Protein AF-A0A2W4N5K4-F1 (afdb_monomer_lite)

Radius of gyration: 17.59 Å; chains: 1; bounding box: 41×41×42 Å

pLDDT: mean 82.03, std 16.28, range [44.56, 96.88]

Foldseek 3Di:
DDDDPPDPPDPPPPPDDPPPDLVNVLVVCLVVQLVVLCVVVVDNVLSVVLSVVLSVVSVVDDCVPPPDPNVSSNVSSVVSD

Structure (mmCIF, N/CA/C/O backbone):
data_AF-A0A2W4N5K4-F1
#
_entry.id   AF-A0A2W4N5K4-F1
#
loop_
_atom_site.group_PDB
_atom_site.id
_atom_site.type_symbol
_atom_site.label_atom_id
_atom_site.label_alt_id
_atom_site.label_comp_id
_atom_site.label_asym_id
_atom_site.label_entity_id
_atom_site.label_seq_id
_atom_site.pdbx_PDB_ins_code
_atom_site.Cartn_x
_atom_site.Cartn_y
_atom_site.Cartn_z
_atom_site.occupancy
_atom_site.B_iso_or_equiv
_atom_site.auth_seq_id
_atom_site.auth_comp_id
_atom_site.auth_asym_id
_atom_site.auth_atom_id
_atom_site.pdbx_PDB_model_num
ATOM 1 N N . MET A 1 1 ? 29.618 -33.661 26.547 1.00 44.56 1 MET A N 1
ATOM 2 C CA . MET A 1 1 ? 30.054 -32.454 25.817 1.00 44.56 1 MET A CA 1
ATOM 3 C C . MET A 1 1 ? 29.082 -32.251 24.656 1.00 44.56 1 MET A C 1
ATOM 5 O O . MET A 1 1 ? 29.050 -33.129 23.806 1.00 44.56 1 MET A O 1
ATOM 9 N N . PRO A 1 2 ? 28.206 -31.232 24.681 1.00 53.25 2 PRO A N 1
ATOM 10 C CA . PRO A 1 2 ? 27.162 -31.027 23.672 1.00 53.25 2 PRO A CA 1
ATOM 11 C C . PRO A 1 2 ? 27.701 -30.432 22.362 1.00 53.25 2 PRO A C 1
ATOM 13 O O . PRO A 1 2 ? 28.574 -29.567 22.365 1.00 53.25 2 PRO A O 1
ATOM 16 N N . GLU A 1 3 ? 27.160 -30.931 21.255 1.00 53.34 3 GLU A N 1
ATOM 17 C CA . GLU A 1 3 ? 27.524 -30.614 19.877 1.00 53.34 3 GLU A CA 1
ATOM 18 C C . GLU A 1 3 ? 27.110 -29.182 19.505 1.00 53.34 3 GLU A C 1
ATOM 20 O O . GLU A 1 3 ? 25.928 -28.840 19.467 1.00 53.34 3 GLU A O 1
ATOM 25 N N . ALA A 1 4 ? 28.094 -28.329 19.219 1.00 54.75 4 ALA A N 1
ATOM 26 C CA . ALA A 1 4 ? 27.872 -27.003 18.661 1.00 54.75 4 ALA A CA 1
ATOM 27 C C . ALA A 1 4 ? 27.554 -27.134 17.164 1.00 54.75 4 ALA A C 1
ATOM 29 O O . ALA A 1 4 ? 28.444 -27.111 16.313 1.00 54.75 4 ALA A O 1
ATOM 30 N N . HIS A 1 5 ? 26.270 -27.297 16.844 1.00 59.81 5 HIS A N 1
ATOM 31 C CA . HIS A 1 5 ? 25.749 -27.192 15.485 1.00 59.81 5 HIS A CA 1
ATOM 32 C C . HIS A 1 5 ? 25.832 -25.723 15.031 1.00 59.81 5 HIS A C 1
ATOM 34 O O . HIS A 1 5 ? 24.876 -24.955 15.135 1.00 59.81 5 HIS A O 1
ATOM 40 N N . SER A 1 6 ? 27.017 -25.314 14.575 1.00 60.50 6 SER A N 1
ATOM 41 C CA . SER A 1 6 ? 27.246 -24.035 13.901 1.00 60.50 6 SER A CA 1
ATOM 42 C C . SER A 1 6 ? 26.538 -24.042 12.548 1.00 60.50 6 SER A C 1
ATOM 44 O O . SER A 1 6 ? 27.121 -24.392 11.525 1.00 60.50 6 SER A O 1
ATOM 46 N N . LEU A 1 7 ? 25.266 -23.649 12.539 1.00 65.56 7 LEU A N 1
ATOM 47 C CA . LEU A 1 7 ? 24.584 -23.199 11.329 1.00 65.56 7 LEU A CA 1
ATOM 48 C C . LEU A 1 7 ? 25.269 -21.914 10.843 1.00 65.56 7 LEU A C 1
ATOM 50 O O . LEU A 1 7 ? 25.291 -20.930 11.589 1.00 65.56 7 LEU A O 1
ATOM 54 N N . PRO A 1 8 ? 25.798 -21.849 9.610 1.00 55.16 8 PRO A N 1
ATOM 55 C CA . PRO A 1 8 ? 26.146 -20.569 9.027 1.00 55.16 8 PRO A CA 1
ATOM 56 C C . PRO A 1 8 ? 24.838 -19.852 8.681 1.00 55.16 8 PRO A C 1
ATOM 58 O O . PRO A 1 8 ? 24.237 -20.086 7.634 1.00 55.16 8 PRO A O 1
ATOM 61 N N . LEU A 1 9 ? 24.389 -18.953 9.557 1.00 52.25 9 LEU A N 1
ATOM 62 C CA . LEU A 1 9 ? 23.500 -17.869 9.147 1.00 52.25 9 LEU A CA 1
ATOM 63 C C . LEU A 1 9 ? 24.277 -16.978 8.176 1.00 52.25 9 LEU A C 1
ATOM 65 O O . LEU A 1 9 ? 24.943 -16.021 8.557 1.00 52.25 9 LEU A O 1
ATOM 69 N N . SER A 1 10 ? 24.220 -17.349 6.903 1.00 56.31 10 SER A N 1
ATOM 70 C CA . SER A 1 10 ? 24.599 -16.498 5.793 1.00 56.31 10 SER A CA 1
ATOM 71 C C . SER A 1 10 ? 23.398 -15.605 5.479 1.00 56.31 10 SER A C 1
ATOM 73 O O . SER A 1 10 ? 22.450 -16.076 4.849 1.00 56.31 10 SER A O 1
ATOM 75 N N . PRO A 1 11 ? 23.378 -14.312 5.844 1.00 59.22 11 PRO A N 1
ATOM 76 C CA . PRO A 1 11 ? 22.735 -13.365 4.967 1.00 59.22 11 PRO A CA 1
ATOM 77 C C . PRO A 1 11 ? 23.670 -13.248 3.763 1.00 59.22 11 PRO A C 1
ATOM 79 O O . PRO A 1 11 ? 24.631 -12.479 3.778 1.00 59.22 11 PRO A O 1
ATOM 82 N N . SER A 1 12 ? 23.404 -14.027 2.712 1.00 59.28 12 SER A N 1
ATOM 83 C CA . SER A 1 12 ? 23.803 -13.628 1.363 1.00 59.28 12 SER A CA 1
ATOM 84 C C . SER A 1 12 ? 23.088 -12.314 1.068 1.00 59.28 12 SER A C 1
ATOM 86 O O . SER A 1 12 ? 22.015 -12.284 0.478 1.00 59.28 12 SER A O 1
ATOM 88 N N . ASN A 1 13 ? 23.643 -11.221 1.579 1.00 62.62 13 ASN A N 1
ATOM 89 C CA . ASN A 1 13 ? 23.327 -9.885 1.140 1.00 62.62 13 ASN A CA 1
ATOM 90 C C . ASN A 1 13 ? 24.268 -9.628 -0.035 1.00 62.62 13 ASN A C 1
ATOM 92 O O . ASN A 1 13 ? 25.461 -9.405 0.202 1.00 62.62 13 ASN A O 1
ATOM 96 N N . PRO A 1 14 ? 23.807 -9.706 -1.294 1.00 58.09 14 PRO A N 1
ATOM 97 C CA . PRO A 1 14 ? 24.621 -9.224 -2.387 1.00 58.09 14 PRO A CA 1
ATOM 98 C C . PRO A 1 14 ? 24.766 -7.713 -2.200 1.00 58.09 14 PRO A C 1
ATOM 100 O O . PRO A 1 14 ? 23.851 -6.933 -2.456 1.00 58.09 14 PRO A O 1
ATOM 103 N N . ALA A 1 15 ? 25.941 -7.298 -1.733 1.00 59.78 15 ALA A N 1
ATOM 104 C CA . ALA A 1 15 ? 26.434 -5.961 -1.986 1.00 59.78 15 ALA A CA 1
ATOM 105 C C . ALA A 1 15 ? 26.503 -5.791 -3.510 1.00 59.78 15 ALA A C 1
ATOM 107 O O . ALA A 1 15 ? 27.421 -6.277 -4.166 1.00 59.78 15 ALA A O 1
ATOM 108 N N . GLY A 1 16 ? 25.480 -5.144 -4.061 1.00 47.19 16 GLY A N 1
ATOM 109 C CA . GLY A 1 16 ? 25.326 -4.899 -5.487 1.00 47.19 16 GLY A CA 1
ATOM 110 C C . GLY A 1 16 ? 24.707 -3.536 -5.770 1.00 47.19 16 GLY A C 1
ATOM 111 O O . GLY A 1 16 ? 23.758 -3.488 -6.528 1.00 47.19 16 GLY A O 1
ATOM 112 N N . ALA A 1 17 ? 25.248 -2.462 -5.175 1.00 48.78 17 ALA A N 1
ATOM 113 C CA . ALA A 1 17 ? 25.114 -1.056 -5.606 1.00 48.78 17 ALA A CA 1
ATOM 114 C C . ALA A 1 17 ? 23.675 -0.455 -5.727 1.00 48.78 17 ALA A C 1
ATOM 116 O O . ALA A 1 17 ? 22.677 -1.164 -5.801 1.00 48.78 17 ALA A O 1
ATOM 117 N N . PRO A 1 18 ? 23.509 0.885 -5.686 1.00 47.69 18 PRO A N 1
ATOM 118 C CA . PRO A 1 18 ? 22.214 1.526 -5.443 1.00 47.69 18 PRO A CA 1
ATOM 119 C C . PRO A 1 18 ? 21.348 1.620 -6.711 1.00 47.69 18 PRO A C 1
ATOM 121 O O . PRO A 1 18 ? 21.136 2.699 -7.260 1.00 47.69 18 PRO A O 1
ATOM 124 N N . ALA A 1 19 ? 20.782 0.498 -7.148 1.00 54.47 19 ALA A N 1
ATOM 125 C CA . ALA A 1 19 ? 19.511 0.504 -7.865 1.00 54.47 19 ALA A CA 1
ATOM 126 C C . ALA A 1 19 ? 18.419 0.550 -6.787 1.00 54.47 19 ALA A C 1
ATOM 128 O O . ALA A 1 19 ? 18.242 -0.415 -6.055 1.00 54.47 19 ALA A O 1
ATOM 129 N N . THR A 1 20 ? 17.801 1.718 -6.599 1.00 66.81 20 THR A N 1
ATOM 130 C CA . THR A 1 20 ? 16.904 2.093 -5.490 1.00 66.81 20 THR A CA 1
ATOM 131 C C . THR A 1 20 ? 16.211 0.904 -4.802 1.00 66.81 20 THR A C 1
ATOM 133 O O . THR A 1 20 ? 15.277 0.328 -5.359 1.00 66.81 20 THR A O 1
ATOM 136 N N . ASP A 1 21 ? 16.661 0.541 -3.591 1.00 80.25 21 ASP A N 1
ATOM 137 C CA . ASP A 1 21 ? 16.107 -0.603 -2.858 1.00 80.25 21 ASP A CA 1
ATOM 138 C C . ASP A 1 21 ? 14.581 -0.418 -2.705 1.00 80.25 21 ASP A C 1
ATOM 140 O O . ASP A 1 21 ? 14.122 0.641 -2.255 1.00 80.25 21 ASP A O 1
ATOM 144 N N . PRO A 1 22 ? 13.768 -1.411 -3.103 1.00 78.25 22 PRO A N 1
ATOM 145 C CA . PRO A 1 22 ? 12.315 -1.286 -3.118 1.00 78.25 22 PRO A CA 1
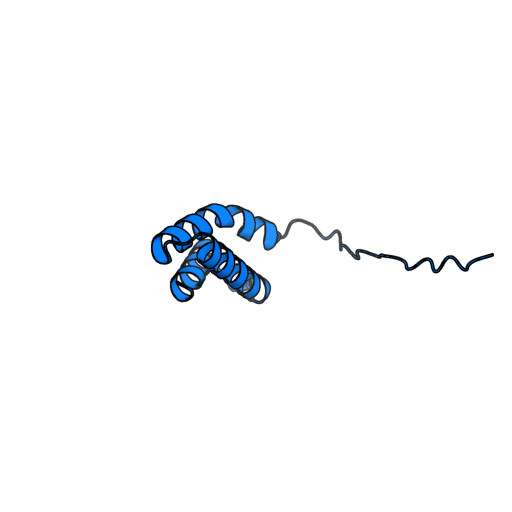ATOM 146 C C . PRO A 1 22 ? 11.745 -1.017 -1.724 1.00 78.25 22 PRO A C 1
ATOM 148 O O . PRO A 1 22 ? 10.709 -0.360 -1.614 1.00 78.25 22 PRO A O 1
ATOM 151 N N . ARG A 1 23 ? 12.423 -1.467 -0.663 1.00 85.56 23 ARG A N 1
ATOM 152 C CA . ARG A 1 23 ? 12.048 -1.163 0.719 1.00 85.56 23 ARG A CA 1
ATOM 153 C C . ARG A 1 23 ? 12.265 0.306 1.010 1.00 85.56 23 ARG A C 1
ATOM 155 O O . ARG A 1 23 ? 11.376 0.940 1.551 1.00 85.56 23 ARG A O 1
ATOM 162 N N . VAL A 1 24 ? 13.388 0.878 0.578 1.00 87.00 24 VAL A N 1
ATOM 163 C CA . VAL A 1 24 ? 13.680 2.309 0.765 1.00 87.00 24 VAL A CA 1
ATOM 164 C C . VAL A 1 24 ? 12.651 3.185 0.042 1.00 87.00 24 VAL A C 1
ATOM 166 O O . VAL A 1 24 ? 12.217 4.199 0.588 1.00 87.00 24 VAL A O 1
ATOM 169 N N . VAL A 1 25 ? 12.210 2.792 -1.161 1.00 87.19 25 VAL A N 1
ATOM 170 C CA . VAL A 1 25 ? 11.118 3.496 -1.866 1.00 87.19 25 VAL A CA 1
ATOM 171 C C . VAL A 1 25 ? 9.820 3.422 -1.078 1.00 87.19 25 VAL A C 1
ATOM 173 O O . VAL A 1 25 ? 9.159 4.443 -0.899 1.00 87.19 25 VAL A O 1
ATOM 176 N N . PHE A 1 26 ? 9.452 2.227 -0.621 1.00 89.81 26 PHE A N 1
ATOM 177 C CA . PHE A 1 26 ? 8.208 2.014 0.103 1.00 89.81 26 PHE A CA 1
ATOM 178 C C . PHE A 1 26 ? 8.195 2.738 1.450 1.00 89.81 26 PHE A C 1
ATOM 180 O O . PHE A 1 26 ? 7.249 3.462 1.740 1.00 89.81 26 PHE A O 1
ATOM 187 N N . GLU A 1 27 ? 9.255 2.606 2.246 1.00 90.94 27 GLU A N 1
ATOM 188 C CA . GLU A 1 27 ? 9.376 3.217 3.573 1.00 90.94 27 GLU A CA 1
ATOM 189 C C . GLU A 1 27 ? 9.273 4.746 3.512 1.00 90.94 27 GLU A C 1
ATOM 191 O O . GLU A 1 27 ? 8.659 5.360 4.383 1.00 90.94 27 GLU A O 1
ATOM 196 N N . ARG A 1 28 ? 9.754 5.373 2.429 1.00 92.19 28 ARG A N 1
ATOM 197 C CA . ARG A 1 28 ? 9.554 6.813 2.197 1.00 92.19 28 ARG A CA 1
ATOM 198 C C . ARG A 1 28 ? 8.074 7.196 2.062 1.00 92.19 28 ARG A C 1
ATOM 200 O O . ARG A 1 28 ? 7.689 8.296 2.447 1.00 92.19 28 ARG A O 1
ATOM 207 N N . HIS A 1 29 ? 7.251 6.307 1.511 1.00 92.44 29 HIS A N 1
ATOM 208 C CA . HIS A 1 29 ? 5.822 6.536 1.269 1.00 92.44 29 HIS A CA 1
ATOM 209 C C . HIS A 1 29 ? 4.920 5.978 2.372 1.00 92.44 29 HIS A C 1
ATOM 211 O O . HIS A 1 29 ? 3.790 6.440 2.527 1.00 92.44 29 HIS A O 1
ATOM 217 N N . ARG A 1 30 ? 5.421 5.037 3.176 1.00 92.94 30 ARG A N 1
ATOM 218 C CA . ARG A 1 30 ? 4.708 4.362 4.265 1.00 92.94 30 ARG A CA 1
ATOM 219 C C . ARG A 1 30 ? 3.902 5.298 5.180 1.00 92.94 30 ARG A C 1
ATOM 221 O O . ARG A 1 30 ? 2.716 5.021 5.348 1.00 92.94 30 ARG A O 1
ATOM 228 N N . PRO A 1 31 ? 4.438 6.411 5.727 1.00 94.88 31 PRO A N 1
ATOM 229 C CA . PRO A 1 31 ? 3.647 7.293 6.593 1.00 94.88 31 PRO A CA 1
ATOM 230 C C . PRO A 1 31 ? 2.471 7.955 5.859 1.00 94.88 31 PRO A C 1
ATOM 232 O O . PRO A 1 31 ? 1.393 8.110 6.431 1.00 94.88 31 PRO A O 1
ATOM 235 N N . ARG A 1 32 ? 2.642 8.301 4.576 1.00 94.56 32 ARG A N 1
ATOM 236 C CA . ARG A 1 32 ? 1.576 8.889 3.751 1.00 94.56 32 ARG A CA 1
ATOM 237 C C . ARG A 1 32 ? 0.502 7.858 3.399 1.00 94.56 32 ARG A C 1
ATOM 239 O O . ARG A 1 32 ? -0.681 8.179 3.458 1.00 94.56 32 ARG A O 1
ATOM 246 N N . LEU A 1 33 ? 0.907 6.634 3.059 1.00 94.94 33 LEU A N 1
ATOM 247 C CA . LEU A 1 33 ? -0.007 5.523 2.777 1.00 94.94 33 LEU A CA 1
ATOM 248 C C . LEU A 1 33 ? -0.811 5.131 4.017 1.00 94.94 33 LEU A C 1
ATOM 250 O O . LEU A 1 33 ? -2.020 4.955 3.925 1.00 94.94 33 LEU 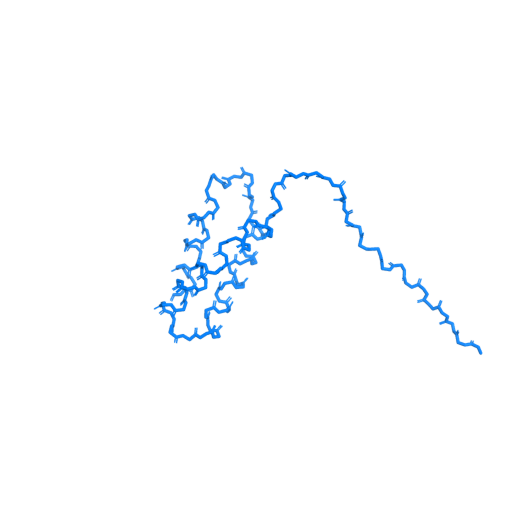A O 1
ATOM 254 N N . PHE A 1 34 ? -0.159 5.078 5.179 1.00 96.31 34 PHE A N 1
ATOM 255 C CA . PHE A 1 34 ? -0.819 4.820 6.452 1.00 96.31 34 PHE A CA 1
ATOM 256 C C . PHE A 1 34 ? -1.849 5.902 6.788 1.00 96.31 34 PHE A C 1
ATOM 258 O O . PHE A 1 34 ? -2.989 5.581 7.102 1.00 96.31 34 PHE A O 1
ATOM 265 N N . ALA A 1 35 ? -1.491 7.185 6.662 1.00 96.19 35 ALA A N 1
ATOM 266 C CA . ALA A 1 35 ? -2.430 8.282 6.901 1.00 96.19 35 ALA A CA 1
ATOM 267 C C . ALA A 1 35 ? -3.640 8.242 5.948 1.00 96.19 35 ALA A C 1
ATOM 269 O O . ALA A 1 35 ? -4.762 8.536 6.363 1.00 96.19 35 ALA A O 1
ATOM 270 N N . LEU A 1 36 ? -3.424 7.860 4.683 1.00 95.50 36 LEU A N 1
ATOM 271 C CA . LEU A 1 36 ? -4.497 7.664 3.707 1.00 95.50 36 LEU A CA 1
ATOM 272 C C . LEU A 1 36 ? -5.420 6.507 4.111 1.00 95.50 36 LEU A C 1
ATOM 274 O O . LEU A 1 36 ? -6.627 6.714 4.209 1.00 95.50 36 LEU A O 1
ATOM 278 N N . ALA A 1 37 ? -4.857 5.328 4.385 1.00 95.94 37 ALA A N 1
ATOM 279 C CA . ALA A 1 37 ? -5.616 4.145 4.786 1.00 95.94 37 ALA A CA 1
ATOM 280 C C . ALA A 1 37 ? -6.393 4.392 6.085 1.00 95.94 37 ALA A C 1
ATOM 282 O O . ALA A 1 37 ? -7.584 4.111 6.166 1.00 95.94 37 ALA A O 1
ATOM 283 N N . TYR A 1 38 ? -5.757 5.032 7.068 1.00 96.88 38 TYR A N 1
ATOM 284 C CA . TYR A 1 38 ? -6.385 5.396 8.335 1.00 96.88 38 TYR A CA 1
ATOM 285 C C . TYR A 1 38 ? -7.573 6.342 8.147 1.00 96.88 38 TYR A C 1
ATOM 287 O O . TYR A 1 38 ? -8.595 6.192 8.811 1.00 96.88 38 TYR A O 1
ATOM 295 N N . ARG A 1 39 ? -7.482 7.292 7.208 1.00 95.81 39 ARG A N 1
ATOM 296 C CA . ARG A 1 39 ? -8.598 8.191 6.886 1.00 95.81 39 ARG A CA 1
ATOM 297 C C . ARG A 1 39 ? -9.776 7.463 6.229 1.00 95.81 39 ARG A C 1
ATOM 299 O O . ARG A 1 39 ? -10.905 7.911 6.398 1.00 95.81 39 ARG A O 1
ATOM 306 N N . MET A 1 40 ? -9.521 6.400 5.466 1.00 95.38 40 MET A N 1
ATOM 307 C CA . MET A 1 40 ? -10.560 5.634 4.766 1.00 95.38 40 MET A CA 1
ATOM 308 C C . MET A 1 40 ? -11.212 4.583 5.674 1.00 95.38 40 MET A C 1
ATOM 310 O O . MET A 1 40 ? -12.433 4.481 5.699 1.00 95.38 40 MET A O 1
ATOM 314 N N . LEU A 1 41 ? -10.406 3.848 6.443 1.00 95.81 41 LEU A N 1
ATOM 315 C CA . LEU A 1 41 ? -10.841 2.713 7.265 1.00 95.81 41 LEU A CA 1
ATOM 316 C C . LEU A 1 41 ? -11.243 3.115 8.691 1.00 95.81 41 LEU A C 1
ATOM 318 O O . LEU A 1 41 ? -12.036 2.435 9.332 1.00 95.81 41 LEU A O 1
ATOM 322 N N . GLY A 1 42 ? -10.702 4.218 9.214 1.00 94.06 42 GLY A N 1
ATOM 323 C CA . GLY A 1 42 ? -11.043 4.740 10.540 1.00 94.06 42 GLY A CA 1
ATOM 324 C C . GLY A 1 42 ? -10.428 3.983 11.721 1.00 94.06 42 GLY A C 1
ATOM 325 O O . GLY A 1 42 ? -10.591 4.420 12.861 1.00 94.06 42 GLY A O 1
ATOM 326 N N . THR A 1 43 ? -9.689 2.892 11.485 1.00 96.19 43 THR A N 1
ATOM 327 C CA . THR A 1 43 ? -8.973 2.153 12.533 1.00 96.19 43 THR A CA 1
ATOM 328 C C . THR A 1 43 ? -7.485 2.021 12.216 1.00 96.19 43 THR A C 1
ATOM 330 O O . THR A 1 43 ? -7.060 1.957 11.061 1.00 96.19 43 THR A O 1
ATOM 333 N N . ARG A 1 44 ? -6.662 1.987 13.273 1.00 95.25 44 ARG A N 1
ATOM 334 C CA . ARG A 1 44 ? -5.205 1.837 13.150 1.00 95.25 44 ARG A CA 1
ATOM 335 C C . ARG A 1 44 ? -4.830 0.450 12.632 1.00 95.25 44 ARG A C 1
ATOM 337 O O . ARG A 1 44 ? -3.954 0.360 11.785 1.00 95.25 44 ARG A O 1
ATOM 344 N N . ALA A 1 45 ? -5.497 -0.589 13.134 1.00 95.88 45 ALA A N 1
ATOM 345 C CA . ALA A 1 45 ? -5.204 -1.972 12.779 1.00 95.88 45 ALA A CA 1
ATOM 346 C C . ALA A 1 45 ? -5.492 -2.246 11.297 1.00 95.88 45 ALA A C 1
ATOM 348 O O . ALA A 1 45 ? -4.612 -2.750 10.608 1.00 95.88 45 ALA A O 1
ATOM 349 N N . ASP A 1 46 ? -6.656 -1.825 10.790 1.00 94.69 46 ASP A N 1
ATOM 350 C CA . ASP A 1 46 ? -7.000 -2.018 9.374 1.00 94.69 46 ASP A CA 1
ATOM 351 C C . ASP A 1 46 ? -6.068 -1.203 8.460 1.00 94.69 46 ASP A C 1
ATOM 353 O O . ASP A 1 46 ? -5.671 -1.655 7.389 1.00 94.69 46 ASP A O 1
ATOM 357 N N . ALA A 1 47 ? -5.645 -0.010 8.896 1.00 96.38 47 ALA A N 1
ATOM 358 C CA . ALA A 1 47 ? -4.679 0.795 8.153 1.00 96.38 47 ALA A CA 1
ATOM 359 C C . ALA A 1 47 ? -3.267 0.181 8.131 1.00 96.38 47 ALA A C 1
ATOM 361 O O . ALA A 1 47 ? -2.587 0.250 7.106 1.00 96.38 47 ALA A O 1
ATOM 362 N N . GLU A 1 48 ? -2.808 -0.401 9.245 1.00 95.75 48 GLU A N 1
ATOM 363 C CA . GLU A 1 48 ? -1.544 -1.149 9.296 1.00 95.75 48 GLU A CA 1
ATOM 364 C C . GLU A 1 48 ? -1.606 -2.365 8.365 1.00 95.75 48 GLU A C 1
ATOM 366 O O . GLU A 1 48 ? -0.680 -2.555 7.573 1.00 95.75 48 GLU A O 1
ATOM 371 N N . ASP A 1 49 ? -2.710 -3.116 8.399 1.00 96.19 49 ASP A N 1
ATOM 372 C CA . ASP A 1 49 ? -2.937 -4.280 7.540 1.00 96.19 49 ASP A CA 1
ATOM 373 C C . ASP A 1 49 ? -2.910 -3.896 6.054 1.00 96.19 49 ASP A C 1
ATOM 375 O O . ASP A 1 49 ? -2.080 -4.406 5.303 1.00 96.19 49 ASP A O 1
ATOM 379 N N . ALA A 1 50 ? -3.682 -2.884 5.640 1.00 95.56 50 ALA A N 1
ATOM 380 C CA . ALA A 1 50 ? -3.719 -2.416 4.252 1.00 95.56 50 ALA A CA 1
ATOM 381 C C . ALA A 1 50 ? -2.344 -1.951 3.732 1.00 95.56 50 ALA A C 1
ATOM 383 O O . ALA A 1 50 ? -1.975 -2.206 2.581 1.00 95.56 50 ALA A O 1
ATOM 384 N N . VAL A 1 51 ? -1.548 -1.274 4.568 1.00 95.31 51 VAL A N 1
ATOM 385 C CA . VAL A 1 51 ? -0.180 -0.857 4.212 1.00 95.31 51 VAL A CA 1
ATOM 386 C C . VAL A 1 51 ? 0.743 -2.066 4.071 1.00 95.31 51 VAL A C 1
ATOM 388 O O . VAL A 1 51 ? 1.568 -2.108 3.155 1.00 95.31 51 VAL A O 1
ATOM 391 N N . GLN A 1 52 ? 0.607 -3.058 4.945 1.00 94.88 52 GLN A N 1
ATOM 392 C CA . GLN A 1 52 ? 1.395 -4.285 4.895 1.00 94.88 52 GLN A CA 1
ATOM 393 C C . GLN A 1 52 ? 1.074 -5.098 3.635 1.00 94.88 52 GLN A C 1
ATOM 395 O O . GLN A 1 52 ? 1.969 -5.549 2.919 1.00 94.88 52 GLN A O 1
ATOM 400 N N . ASP A 1 53 ? -0.201 -5.177 3.293 1.00 95.50 53 ASP A N 1
ATOM 401 C CA . ASP A 1 53 ? -0.709 -5.859 2.112 1.00 95.50 53 ASP A CA 1
ATOM 402 C C . 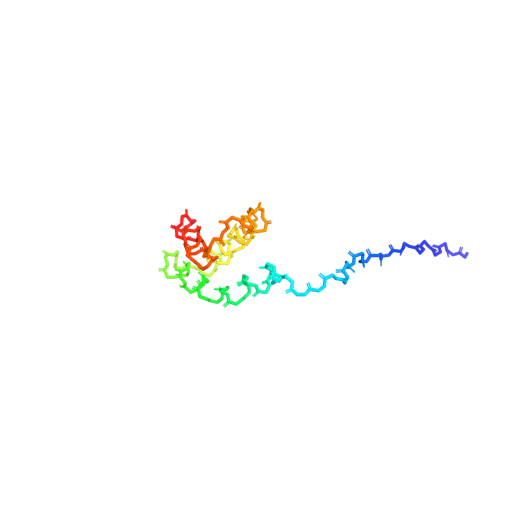ASP A 1 53 ? -0.304 -5.137 0.808 1.00 95.50 53 ASP A C 1
ATOM 404 O O . ASP A 1 53 ? -0.005 -5.758 -0.222 1.00 95.50 53 ASP A O 1
ATOM 408 N N . ALA A 1 54 ? -0.207 -3.803 0.844 1.00 94.50 54 ALA A N 1
ATOM 409 C CA . ALA A 1 54 ? 0.368 -3.006 -0.237 1.00 94.50 54 ALA A CA 1
ATOM 410 C C . ALA A 1 54 ? 1.879 -3.248 -0.401 1.00 94.50 54 ALA A C 1
ATOM 412 O O . ALA A 1 54 ? 2.364 -3.333 -1.533 1.00 94.50 54 ALA A O 1
ATOM 413 N N . TYR A 1 55 ? 2.622 -3.405 0.700 1.00 92.19 55 TYR A N 1
ATOM 414 C CA . TYR A 1 55 ? 4.051 -3.734 0.669 1.00 9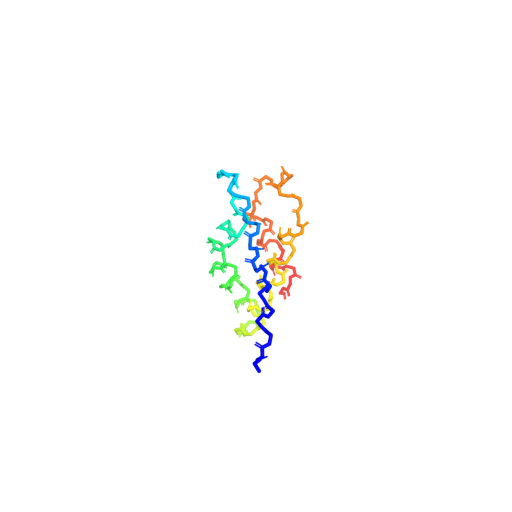2.19 55 TYR A CA 1
ATOM 415 C C . TYR A 1 55 ? 4.317 -5.101 0.026 1.00 92.19 55 TYR A C 1
ATOM 417 O O . TYR A 1 55 ? 5.216 -5.226 -0.808 1.00 92.19 55 TYR A O 1
ATOM 4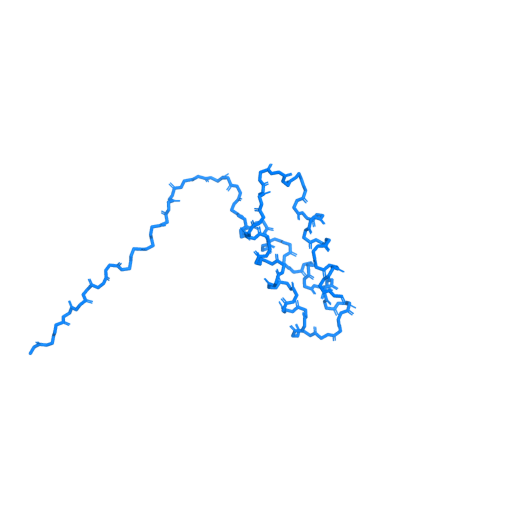25 N N . LEU A 1 56 ? 3.510 -6.116 0.347 1.00 93.00 56 LEU A N 1
ATOM 426 C CA . LEU A 1 56 ? 3.636 -7.448 -0.255 1.00 93.00 56 LEU A CA 1
ATOM 427 C C . LEU A 1 56 ? 3.417 -7.404 -1.772 1.00 93.00 56 LEU A C 1
ATOM 429 O O . LEU A 1 56 ? 4.218 -7.947 -2.537 1.00 93.00 56 LEU A O 1
ATOM 433 N N . ARG A 1 57 ? 2.384 -6.681 -2.226 1.00 91.88 57 ARG A N 1
ATOM 434 C CA . ARG A 1 57 ? 2.136 -6.468 -3.661 1.00 91.88 57 ARG A CA 1
ATOM 435 C C . ARG A 1 57 ? 3.270 -5.682 -4.322 1.00 91.88 57 ARG A C 1
ATOM 437 O O . ARG A 1 57 ? 3.651 -6.004 -5.443 1.00 91.88 57 ARG A O 1
ATOM 444 N N . TRP A 1 58 ? 3.823 -4.672 -3.645 1.00 89.94 58 TRP A N 1
ATOM 445 C CA . TRP A 1 58 ? 4.952 -3.875 -4.140 1.00 89.94 58 TRP A CA 1
ATOM 446 C C . TRP A 1 58 ? 6.211 -4.726 -4.327 1.00 89.94 58 TRP A C 1
ATOM 448 O O . TRP A 1 58 ? 6.910 -4.609 -5.333 1.00 89.94 58 TRP A O 1
ATOM 458 N N . HIS A 1 59 ? 6.480 -5.619 -3.375 1.00 87.50 59 HIS A N 1
ATOM 459 C CA . HIS A 1 59 ? 7.613 -6.532 -3.434 1.00 87.50 59 HIS A CA 1
ATOM 460 C C . HIS A 1 59 ? 7.488 -7.546 -4.584 1.00 87.50 59 HIS A C 1
ATOM 462 O O . HIS A 1 59 ? 8.492 -7.888 -5.212 1.00 87.50 59 HIS A O 1
ATOM 468 N N . ALA A 1 60 ? 6.263 -7.996 -4.878 1.00 87.88 60 ALA A N 1
ATOM 469 C CA . ALA A 1 60 ? 5.962 -8.924 -5.968 1.00 87.88 60 ALA A CA 1
ATOM 470 C C . ALA A 1 60 ? 5.866 -8.256 -7.355 1.00 87.88 60 ALA A C 1
ATOM 472 O O . ALA A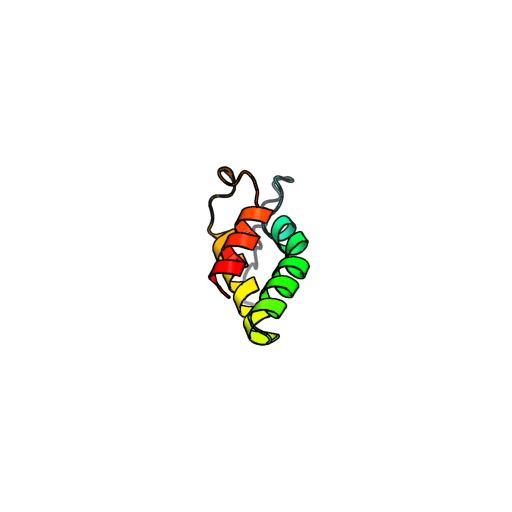 1 60 ? 5.980 -8.941 -8.369 1.00 87.88 60 ALA A O 1
ATOM 473 N N . ALA A 1 61 ? 5.656 -6.939 -7.425 1.00 86.38 61 ALA A N 1
ATOM 474 C CA . ALA A 1 61 ? 5.487 -6.228 -8.687 1.00 86.38 61 ALA A CA 1
ATOM 475 C C . ALA A 1 61 ? 6.801 -6.103 -9.483 1.00 86.38 61 ALA A C 1
ATOM 477 O O . ALA A 1 61 ? 7.891 -5.913 -8.923 1.00 86.38 61 ALA A O 1
ATOM 478 N N . ASP A 1 62 ? 6.693 -6.144 -10.816 1.00 79.00 62 ASP A N 1
ATOM 479 C CA . ASP A 1 62 ? 7.807 -5.809 -11.703 1.00 79.00 62 ASP A CA 1
ATOM 480 C C . ASP A 1 62 ? 8.024 -4.291 -11.723 1.00 79.00 62 ASP A C 1
ATOM 482 O O . ASP A 1 62 ? 7.298 -3.521 -12.354 1.00 79.00 62 ASP A O 1
ATOM 486 N N . ARG A 1 63 ? 9.045 -3.862 -10.983 1.00 73.19 63 ARG A N 1
ATOM 487 C CA . ARG A 1 63 ? 9.350 -2.453 -10.729 1.00 73.19 63 ARG A CA 1
ATOM 488 C C . ARG A 1 63 ? 10.082 -1.787 -11.888 1.00 73.19 63 ARG A C 1
ATOM 490 O O . ARG A 1 63 ? 10.039 -0.565 -11.976 1.00 73.19 63 ARG A O 1
ATOM 497 N N . ALA A 1 64 ? 10.687 -2.556 -12.796 1.00 68.88 64 ALA A N 1
ATOM 498 C CA . ALA A 1 64 ? 11.307 -2.003 -14.000 1.00 68.88 64 ALA A CA 1
ATOM 499 C C . ALA A 1 64 ? 10.254 -1.425 -14.964 1.00 68.88 64 ALA A C 1
ATOM 501 O O . ALA A 1 64 ? 10.535 -0.484 -15.705 1.00 68.88 64 ALA A O 1
ATOM 502 N N . ALA A 1 65 ? 9.020 -1.936 -14.901 1.00 70.25 65 ALA A N 1
ATOM 503 C CA . ALA A 1 65 ? 7.880 -1.430 -15.660 1.00 70.25 65 ALA A CA 1
ATOM 504 C C . ALA A 1 65 ? 7.133 -0.273 -14.959 1.00 70.25 65 ALA A C 1
ATOM 506 O O . ALA A 1 65 ? 6.340 0.433 -15.591 1.00 70.25 65 ALA A O 1
ATOM 507 N N . LEU A 1 66 ? 7.371 -0.042 -13.660 1.00 78.38 66 LEU A N 1
ATOM 508 C CA . LEU A 1 66 ? 6.666 0.976 -12.876 1.00 78.38 66 LEU A CA 1
ATOM 509 C C . LEU A 1 66 ? 7.314 2.354 -13.045 1.00 78.38 66 LEU A C 1
ATOM 511 O O . LEU A 1 66 ? 8.228 2.732 -12.317 1.00 78.38 66 LEU A O 1
ATOM 515 N N . ARG A 1 67 ? 6.771 3.158 -13.967 1.00 77.00 67 ARG A N 1
ATOM 516 C CA . ARG A 1 67 ? 7.211 4.551 -14.177 1.00 77.00 67 ARG A CA 1
ATOM 517 C C . ARG A 1 67 ? 6.979 5.467 -12.973 1.00 77.00 67 ARG A C 1
ATOM 519 O O . ARG A 1 67 ? 7.711 6.439 -12.822 1.00 77.00 67 ARG A O 1
ATOM 526 N N . ASN A 1 68 ? 5.958 5.203 -12.152 1.00 85.75 68 ASN A N 1
ATOM 527 C CA . ASN A 1 68 ? 5.659 6.024 -10.979 1.00 85.75 68 ASN A CA 1
ATOM 528 C C . ASN A 1 68 ? 5.230 5.169 -9.768 1.00 85.75 68 ASN A C 1
ATOM 530 O O . ASN A 1 68 ? 4.058 4.788 -9.669 1.00 85.75 68 ASN A O 1
ATOM 534 N N . PRO A 1 69 ? 6.153 4.873 -8.836 1.00 85.88 69 PRO A N 1
ATOM 535 C CA . PRO A 1 69 ? 5.876 4.007 -7.694 1.00 85.88 69 PRO A CA 1
ATOM 536 C C . PRO A 1 69 ? 4.890 4.620 -6.698 1.00 85.88 69 PRO A C 1
ATOM 538 O O . PRO A 1 69 ? 4.090 3.897 -6.117 1.00 85.88 69 PRO A O 1
ATOM 541 N N . GLU A 1 70 ? 4.893 5.947 -6.535 1.00 87.50 70 GLU A N 1
ATOM 542 C CA . GLU A 1 70 ? 3.958 6.629 -5.633 1.00 87.50 70 GLU A CA 1
ATOM 543 C C . GLU A 1 70 ? 2.512 6.426 -6.091 1.00 87.50 70 GLU A C 1
ATOM 545 O O . GLU A 1 70 ? 1.657 6.010 -5.313 1.00 87.50 70 GLU A O 1
ATOM 550 N N . HIS A 1 71 ? 2.246 6.675 -7.375 1.00 91.25 71 HIS A N 1
ATOM 551 C CA . HIS A 1 71 ? 0.900 6.562 -7.927 1.00 91.25 71 HIS A CA 1
ATOM 552 C C . HIS A 1 71 ? 0.381 5.121 -7.869 1.00 91.25 71 HIS A C 1
ATOM 554 O O . HIS A 1 71 ? -0.788 4.884 -7.555 1.00 91.25 71 HIS A O 1
ATOM 560 N N . TRP A 1 72 ? 1.265 4.150 -8.111 1.00 92.75 72 TRP A N 1
ATOM 561 C CA . TRP A 1 72 ? 0.932 2.738 -7.974 1.00 92.75 72 TRP A CA 1
ATOM 562 C C . TRP A 1 72 ? 0.588 2.376 -6.523 1.00 92.75 72 TRP A C 1
ATOM 564 O O . TRP A 1 72 ? -0.451 1.767 -6.285 1.00 92.75 72 TRP A O 1
ATOM 574 N N . LEU A 1 73 ? 1.398 2.811 -5.549 1.00 92.25 73 LEU A N 1
ATOM 575 C CA . LEU A 1 73 ? 1.169 2.532 -4.128 1.00 92.25 73 LEU A CA 1
ATOM 576 C C . LEU A 1 73 ? -0.142 3.140 -3.620 1.00 92.25 73 LEU A C 1
ATOM 578 O O . LEU A 1 73 ? -0.903 2.458 -2.939 1.00 92.25 73 LEU A O 1
ATOM 582 N N . VAL A 1 74 ? -0.438 4.386 -3.998 1.00 92.69 74 VAL A N 1
ATOM 583 C CA . VAL A 1 74 ? -1.718 5.035 -3.670 1.00 92.69 74 VAL A CA 1
ATOM 584 C C . VAL A 1 74 ? -2.883 4.253 -4.271 1.00 92.69 74 VAL A C 1
ATOM 586 O O . VAL A 1 74 ? -3.840 3.957 -3.567 1.00 92.69 74 VAL A O 1
ATOM 589 N N . THR A 1 75 ? -2.780 3.845 -5.539 1.00 93.94 75 THR A N 1
ATOM 590 C CA . THR A 1 75 ? -3.828 3.053 -6.202 1.00 93.94 75 THR A CA 1
ATOM 591 C C . THR A 1 75 ? -4.066 1.719 -5.499 1.00 93.94 75 THR A C 1
ATOM 593 O O . THR A 1 75 ? -5.208 1.290 -5.367 1.00 93.94 75 THR A O 1
ATOM 596 N N . VAL A 1 76 ? -3.000 1.043 -5.066 1.00 94.25 76 VAL A N 1
ATOM 597 C CA . VAL A 1 76 ? -3.112 -0.230 -4.348 1.00 94.25 76 VAL A CA 1
ATOM 598 C C . VAL A 1 76 ? -3.772 -0.027 -2.992 1.00 94.25 76 VAL A C 1
ATOM 600 O O . VAL A 1 76 ? -4.747 -0.710 -2.711 1.00 94.25 76 VAL A O 1
ATOM 603 N N . VAL A 1 77 ? -3.318 0.938 -2.191 1.00 94.25 77 VAL A N 1
ATOM 604 C CA . VAL A 1 77 ? -3.913 1.216 -0.873 1.00 94.25 77 VAL A CA 1
ATOM 605 C C . VAL A 1 77 ? -5.380 1.626 -0.995 1.00 94.25 77 VAL A C 1
ATOM 607 O O . VAL A 1 77 ? -6.215 1.097 -0.271 1.00 94.25 77 VAL A O 1
ATOM 610 N N . SER A 1 78 ? -5.731 2.474 -1.964 1.00 93.56 78 SER A N 1
ATOM 611 C CA . SER A 1 78 ? -7.125 2.857 -2.223 1.00 93.56 78 SER A CA 1
ATOM 612 C C . SER A 1 78 ? -8.014 1.716 -2.730 1.00 93.56 78 SER A C 1
ATOM 614 O O . SER A 1 78 ? -9.224 1.882 -2.746 1.00 93.56 78 SER A O 1
ATOM 616 N N . ARG A 1 79 ? -7.450 0.589 -3.185 1.00 93.69 79 ARG A N 1
ATOM 617 C CA . ARG A 1 79 ? -8.212 -0.623 -3.542 1.00 93.69 79 ARG A CA 1
ATOM 618 C C . ARG A 1 79 ? -8.366 -1.598 -2.376 1.00 93.69 79 ARG A C 1
ATOM 620 O O . ARG A 1 79 ? -9.140 -2.541 -2.497 1.00 93.69 79 ARG A O 1
ATOM 627 N N . LEU A 1 80 ? -7.583 -1.417 -1.314 1.00 91.75 80 LEU A N 1
ATOM 628 C CA . LEU A 1 80 ? -7.612 -2.246 -0.107 1.00 91.75 80 LEU A CA 1
ATOM 629 C C . LEU A 1 80 ? -8.513 -1.667 0.982 1.00 91.75 80 LEU A C 1
ATOM 631 O O . LEU A 1 80 ? -8.914 -2.407 1.872 1.00 91.75 80 LEU A O 1
ATOM 635 N N . CYS A 1 81 ? -8.803 -0.367 0.901 1.00 91.12 81 CYS A N 1
ATOM 636 C CA . CYS A 1 81 ? -9.706 0.357 1.789 1.00 91.12 81 CYS A CA 1
ATOM 637 C C . CYS A 1 81 ? -11.075 0.529 1.130 1.00 91.12 81 CYS A C 1
ATOM 639 O O . CYS A 1 81 ? -12.089 0.407 1.846 1.00 91.12 81 CYS A O 1
#

Secondary structure (DSSP, 8-state):
------------------S--HHHHHHHHHHHHHHHHHHHH-SHHHHHHHHHHHHHHHHHS-TTS-S-HHHHHHHHHHHH-

Sequence (81 aa):
MPEAHSLPLSPSNPAGAPATDPRVVFERHRPRLFALAYRMLGTRADAEDAVQDAYLRWHAADRAALRNPEHWLVTVVSRLC